Protein AF-A0AAX0K7M6-F1 (afdb_monomer_lite)

Structure (mmCIF, N/CA/C/O backbone):
data_AF-A0AAX0K7M6-F1
#
_entry.id   AF-A0AAX0K7M6-F1
#
loop_
_atom_site.group_PDB
_atom_site.id
_atom_site.type_symbol
_atom_site.label_atom_id
_atom_site.label_alt_id
_atom_site.label_comp_id
_atom_site.label_asym_id
_atom_site.label_entity_id
_atom_site.label_seq_id
_atom_site.pdbx_PDB_ins_code
_atom_site.Cartn_x
_atom_site.Cartn_y
_atom_site.Cartn_z
_atom_site.occupancy
_atom_site.B_iso_or_equiv
_atom_site.auth_seq_id
_atom_site.auth_comp_id
_atom_site.auth_asym_id
_atom_site.auth_atom_id
_atom_site.pdbx_PDB_model_num
ATOM 1 N N . ASP A 1 1 ? -47.781 4.671 -40.601 1.00 37.34 1 ASP A N 1
ATOM 2 C CA . ASP A 1 1 ? -46.822 3.742 -41.232 1.00 37.34 1 ASP A CA 1
ATOM 3 C C . ASP A 1 1 ? -45.460 3.841 -40.566 1.00 37.34 1 ASP A C 1
ATOM 5 O O . ASP A 1 1 ? -44.736 4.798 -40.788 1.00 37.34 1 ASP A O 1
ATOM 9 N N . ASN A 1 2 ? -45.146 2.911 -39.663 1.00 44.81 2 ASN A N 1
ATOM 10 C CA . ASN A 1 2 ? -43.823 2.811 -39.044 1.00 44.81 2 ASN A CA 1
ATOM 11 C C . ASN A 1 2 ? -43.478 1.331 -38.848 1.00 44.81 2 ASN A C 1
ATOM 13 O O . ASN A 1 2 ? -44.029 0.690 -37.958 1.00 44.81 2 ASN A O 1
ATOM 17 N N . ARG A 1 3 ? -42.638 0.821 -39.749 1.00 41.56 3 ARG A N 1
ATOM 18 C CA . ARG A 1 3 ? -41.799 -0.393 -39.742 1.00 41.56 3 ARG A CA 1
ATOM 19 C C . ARG A 1 3 ? -40.951 -0.214 -41.015 1.00 41.56 3 ARG A C 1
ATOM 21 O O . ARG A 1 3 ? -41.486 0.194 -42.040 1.00 41.56 3 ARG A O 1
ATOM 28 N N . THR A 1 4 ? -39.630 -0.344 -41.016 1.00 46.53 4 THR A N 1
ATOM 29 C CA . THR A 1 4 ? -38.921 -1.625 -40.942 1.00 46.53 4 THR A CA 1
ATOM 30 C C . THR A 1 4 ? -37.428 -1.326 -40.757 1.00 46.53 4 THR A C 1
ATOM 32 O O . THR A 1 4 ? -36.883 -0.471 -41.450 1.00 46.53 4 THR A O 1
ATOM 35 N N . GLY A 1 5 ? -36.782 -2.014 -39.821 1.00 38.00 5 GLY A N 1
ATOM 36 C CA . GLY A 1 5 ? -35.368 -1.864 -39.474 1.00 38.00 5 GLY A CA 1
ATOM 37 C C . GLY A 1 5 ? -35.016 -2.934 -38.452 1.00 38.00 5 GLY A C 1
ATOM 38 O O . GLY A 1 5 ? -34.937 -2.677 -37.258 1.00 38.00 5 GLY A O 1
ATOM 39 N N . GLU A 1 6 ? -34.997 -4.160 -38.951 1.00 47.97 6 GLU A N 1
ATOM 40 C CA . GLU A 1 6 ? -34.927 -5.430 -38.242 1.00 47.97 6 GLU A CA 1
ATOM 41 C C . GLU A 1 6 ? -33.579 -5.649 -37.544 1.00 47.97 6 GLU A C 1
ATOM 43 O O . GLU A 1 6 ? -32.547 -5.181 -38.023 1.00 47.97 6 GLU A O 1
ATOM 48 N N . GLY A 1 7 ? -33.581 -6.444 -36.466 1.00 44.75 7 GLY A N 1
ATOM 49 C CA . GLY A 1 7 ? -32.422 -7.294 -36.177 1.00 44.75 7 GLY A CA 1
ATOM 50 C C . GLY A 1 7 ? -31.710 -7.138 -34.836 1.00 44.75 7 GLY A C 1
ATOM 51 O O . GLY A 1 7 ? -30.527 -7.454 -34.779 1.00 44.75 7 GLY A O 1
ATOM 52 N N . PHE A 1 8 ? -32.365 -6.708 -33.752 1.00 47.66 8 PHE A N 1
ATOM 53 C CA . PHE A 1 8 ? -31.838 -7.038 -32.419 1.00 47.66 8 PHE A CA 1
ATOM 54 C C . PHE A 1 8 ? -32.510 -8.324 -31.938 1.00 47.66 8 PHE A C 1
ATOM 56 O O . PHE A 1 8 ? -33.648 -8.309 -31.475 1.00 47.66 8 PHE A O 1
ATOM 63 N N . ASP A 1 9 ? -31.826 -9.448 -32.138 1.00 53.09 9 ASP A N 1
ATOM 64 C CA . ASP A 1 9 ? -32.258 -10.759 -31.660 1.00 53.09 9 ASP A CA 1
ATOM 65 C C . ASP A 1 9 ? -32.216 -10.754 -30.121 1.00 53.09 9 ASP A C 1
ATOM 67 O O . ASP A 1 9 ? -31.153 -10.811 -29.502 1.00 53.09 9 ASP A O 1
ATOM 71 N N . LEU A 1 10 ? -33.386 -10.601 -29.495 1.00 54.00 10 LEU A N 1
ATOM 72 C CA . LEU A 1 10 ? -33.590 -10.540 -28.040 1.00 54.00 10 LEU A CA 1
ATOM 73 C C . LEU A 1 10 ? -33.518 -11.933 -27.381 1.00 54.00 10 LEU A C 1
ATOM 75 O O . LEU A 1 10 ? -34.246 -12.213 -26.433 1.00 54.00 10 LEU A O 1
ATOM 79 N N . GLN A 1 11 ? -32.662 -12.820 -27.886 1.00 54.72 11 GLN A N 1
ATOM 80 C CA . GLN A 1 11 ? -32.508 -14.193 -27.391 1.00 54.72 11 GLN A CA 1
ATOM 81 C C . GLN A 1 11 ? -31.095 -14.468 -26.865 1.00 54.72 11 GLN A C 1
ATOM 83 O O . GLN A 1 11 ? -30.529 -15.540 -27.063 1.00 54.72 11 GLN A O 1
ATOM 88 N N . GLY A 1 12 ? -30.521 -13.495 -26.164 1.00 52.53 12 GLY A N 1
ATOM 89 C CA . GLY A 1 12 ? -29.335 -13.689 -25.339 1.00 52.53 12 GLY A CA 1
ATOM 90 C C . GLY A 1 12 ? -29.564 -13.035 -23.988 1.00 52.53 12 GLY A C 1
ATOM 91 O O . GLY A 1 12 ? -30.019 -11.892 -23.940 1.00 52.53 12 GLY A O 1
ATOM 92 N N . ASP A 1 13 ? -29.285 -13.770 -22.913 1.00 57.84 13 ASP A N 1
ATOM 93 C CA . ASP A 1 13 ? -29.361 -13.294 -21.532 1.00 57.84 13 ASP A CA 1
ATOM 94 C C . ASP A 1 13 ? -28.742 -11.891 -21.375 1.00 57.84 13 ASP A C 1
ATOM 96 O O . ASP A 1 13 ? -27.813 -11.551 -22.117 1.00 57.84 13 ASP A O 1
ATOM 100 N N . PRO A 1 14 ? -29.210 -11.068 -20.413 1.00 57.53 14 PRO A N 1
ATOM 101 C CA . PRO A 1 14 ? -28.759 -9.693 -20.197 1.00 57.53 14 PRO A CA 1
ATOM 102 C C . PRO A 1 14 ? -27.357 -9.661 -19.573 1.00 57.53 14 PRO A C 1
ATOM 104 O O . PRO A 1 14 ? -27.124 -9.075 -18.516 1.00 57.53 14 PRO A O 1
ATOM 107 N N . VAL A 1 15 ? -26.399 -10.327 -20.205 1.00 60.34 15 VAL A N 1
ATOM 108 C CA . VAL A 1 15 ? -25.011 -10.315 -19.793 1.00 60.34 15 VAL A CA 1
ATOM 109 C C . VAL A 1 15 ? -24.373 -9.085 -20.416 1.00 60.34 15 VAL A C 1
ATOM 111 O O . VAL A 1 15 ? -24.398 -8.870 -21.630 1.00 60.34 15 VAL A O 1
ATOM 114 N N . ALA A 1 16 ? -23.848 -8.222 -19.553 1.00 57.53 16 ALA A N 1
ATOM 115 C CA . ALA A 1 16 ? -23.267 -6.956 -19.958 1.00 57.53 16 ALA A CA 1
ATOM 116 C C . ALA A 1 16 ? -22.145 -7.174 -20.998 1.00 57.53 16 ALA A C 1
ATOM 118 O O . ALA A 1 16 ? -21.402 -8.149 -20.896 1.00 57.53 16 ALA A O 1
ATOM 119 N N . PRO A 1 17 ? -21.963 -6.281 -21.984 1.00 59.88 17 PRO A N 1
ATOM 120 C CA . PRO A 1 17 ? -21.146 -6.532 -23.181 1.00 59.88 17 PRO A CA 1
ATOM 121 C C . PRO A 1 17 ? -19.675 -6.909 -22.918 1.00 59.88 17 PRO A C 1
ATOM 123 O O . PRO A 1 17 ? -19.047 -7.548 -23.755 1.00 59.88 17 PRO A O 1
ATOM 126 N N . TRP A 1 18 ? -19.132 -6.579 -21.744 1.00 58.72 18 TRP A N 1
ATOM 127 C CA . TRP A 1 18 ? -17.781 -6.940 -21.292 1.00 58.72 18 TRP A CA 1
ATOM 128 C C . TRP A 1 18 ? -17.635 -8.395 -20.803 1.00 58.72 18 TRP A C 1
ATOM 130 O O . TRP A 1 18 ? -16.520 -8.868 -20.609 1.00 58.72 18 TRP A O 1
ATOM 140 N N . THR A 1 19 ? -18.741 -9.115 -20.615 1.00 58.81 19 THR A N 1
ATOM 141 C CA . THR A 1 19 ? -18.767 -10.544 -20.243 1.00 58.81 19 THR A CA 1
ATOM 142 C C . THR A 1 19 ? -18.777 -11.474 -21.457 1.00 58.81 19 THR A C 1
ATOM 144 O O . THR A 1 19 ? -18.486 -12.665 -21.337 1.00 58.81 19 THR A O 1
ATOM 147 N N . ARG A 1 20 ? -19.058 -10.932 -22.650 1.00 59.09 20 ARG A N 1
ATOM 148 C CA . ARG A 1 20 ? -19.020 -11.643 -23.931 1.00 59.09 20 ARG A CA 1
ATOM 149 C C . ARG A 1 20 ? -17.568 -11.762 -24.391 1.00 59.09 20 ARG A C 1
ATOM 151 O O . ARG A 1 20 ? -17.147 -11.103 -25.336 1.00 59.09 20 ARG A O 1
ATOM 158 N N . GLY A 1 21 ? -16.779 -12.547 -23.662 1.00 55.22 21 GLY A N 1
ATOM 159 C CA . GLY A 1 21 ? -15.351 -12.724 -23.909 1.00 55.22 21 GLY A CA 1
ATOM 160 C C . GLY A 1 21 ? -15.024 -12.957 -25.389 1.00 55.22 21 GLY A C 1
ATOM 161 O O . GLY A 1 21 ? -15.696 -13.742 -26.053 1.00 55.22 21 GLY A O 1
ATOM 162 N N . ASN A 1 22 ? -14.013 -12.230 -25.878 1.00 61.88 22 ASN A N 1
ATOM 163 C CA . ASN A 1 22 ? -13.127 -12.510 -27.020 1.00 61.88 22 ASN A CA 1
ATOM 164 C C . ASN A 1 22 ? -13.648 -13.445 -28.140 1.00 61.88 22 ASN A C 1
ATOM 166 O O . ASN A 1 22 ? -12.944 -14.351 -28.575 1.00 61.88 22 ASN A O 1
ATOM 170 N N . ASN A 1 23 ? -14.846 -13.191 -28.668 1.00 59.12 23 ASN A N 1
ATOM 171 C CA . ASN A 1 23 ? -15.393 -13.892 -29.837 1.00 59.12 23 ASN A CA 1
ATOM 172 C C . ASN A 1 23 ? -15.092 -13.161 -31.154 1.00 59.12 23 ASN A C 1
ATOM 174 O O . ASN A 1 23 ? -15.906 -13.160 -32.075 1.00 59.12 23 ASN A O 1
ATOM 178 N N . CYS A 1 24 ? -13.925 -12.529 -31.265 1.00 58.97 24 CYS A N 1
ATOM 179 C CA . CYS A 1 24 ? -13.441 -12.150 -32.585 1.00 58.97 24 CYS A CA 1
ATOM 180 C C . CYS A 1 24 ? -12.955 -13.433 -33.272 1.00 58.97 24 CYS A C 1
ATOM 182 O O . CYS A 1 24 ? -12.024 -14.059 -32.748 1.00 58.97 24 CYS A O 1
ATOM 184 N N . PRO A 1 25 ? -13.532 -13.852 -34.415 1.00 57.03 25 PRO A N 1
ATOM 185 C CA . PRO A 1 25 ? -12.836 -14.804 -35.261 1.00 57.03 25 PRO A CA 1
ATOM 186 C C . PRO A 1 25 ? -11.465 -14.204 -35.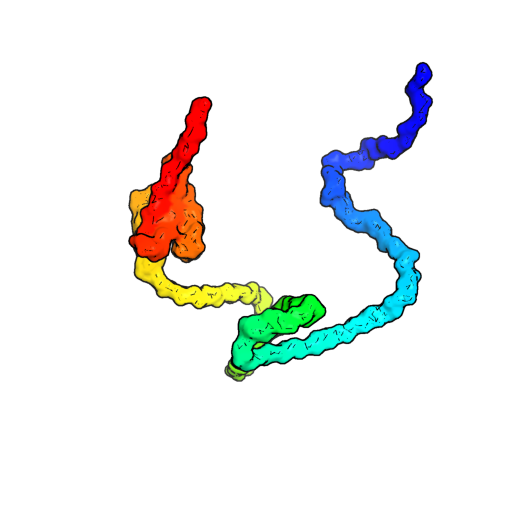570 1.00 57.03 25 PRO A C 1
ATOM 188 O O . PRO A 1 25 ? -11.328 -13.000 -35.793 1.00 57.03 25 PRO A O 1
ATOM 191 N N . ARG A 1 26 ? -10.428 -15.034 -35.490 1.00 54.78 26 ARG A N 1
ATOM 192 C CA . ARG A 1 26 ? -9.075 -14.643 -35.868 1.00 54.78 26 ARG A CA 1
ATOM 193 C C . ARG A 1 26 ? -9.132 -14.226 -37.334 1.00 54.78 26 ARG A C 1
ATOM 195 O O . ARG A 1 26 ? -9.208 -15.099 -38.188 1.00 54.78 26 ARG A O 1
ATOM 202 N N . ASP A 1 27 ? -9.147 -12.922 -37.602 1.00 49.75 27 ASP A N 1
ATOM 203 C CA . ASP A 1 27 ? -9.105 -12.399 -38.962 1.00 49.75 27 ASP A CA 1
ATOM 204 C C . ASP A 1 27 ? -7.886 -13.002 -39.667 1.00 49.75 27 ASP A C 1
ATOM 206 O O . ASP A 1 27 ? -6.734 -12.708 -39.337 1.00 49.75 27 ASP A O 1
ATOM 210 N N . GLU A 1 28 ? -8.162 -13.870 -40.639 1.00 51.75 28 GLU A N 1
ATOM 211 C CA . GLU A 1 28 ? -7.230 -14.398 -41.631 1.00 51.75 28 GLU A CA 1
ATOM 212 C C . GLU A 1 28 ? -6.823 -13.290 -42.612 1.00 51.75 28 GLU A C 1
ATOM 214 O O . GLU A 1 28 ? -6.944 -13.406 -43.828 1.00 51.75 28 GLU A O 1
ATOM 219 N N . LYS A 1 29 ? -6.295 -12.187 -42.083 1.00 46.19 29 LYS A N 1
ATOM 220 C CA . LYS A 1 29 ? -5.397 -11.319 -42.839 1.00 46.19 29 LYS A CA 1
ATOM 221 C C . LYS A 1 29 ? -3.977 -11.660 -42.438 1.00 46.19 29 LYS A C 1
ATOM 223 O O . LYS A 1 29 ? -3.266 -10.893 -41.796 1.00 46.19 29 LYS A O 1
ATOM 228 N N . THR A 1 30 ? -3.592 -12.864 -42.843 1.00 47.75 30 THR A N 1
ATOM 229 C CA . THR A 1 30 ? -2.208 -13.263 -43.073 1.00 47.75 30 THR A CA 1
ATOM 230 C C . THR A 1 30 ? -1.687 -12.412 -44.231 1.00 47.75 30 THR A C 1
ATOM 232 O O . THR A 1 30 ? -1.600 -12.868 -45.369 1.00 47.75 30 THR A O 1
ATOM 235 N N . ASP A 1 31 ? -1.401 -11.138 -43.958 1.00 37.53 31 ASP A N 1
ATOM 236 C CA . ASP A 1 31 ? -0.435 -10.432 -44.779 1.00 37.53 31 ASP A CA 1
ATOM 237 C C . ASP A 1 31 ? 0.945 -10.949 -44.383 1.00 37.53 31 ASP A C 1
ATOM 239 O O . ASP A 1 31 ? 1.316 -11.036 -43.206 1.00 37.53 31 ASP A O 1
ATOM 243 N N . ASN A 1 32 ? 1.648 -11.419 -45.397 1.00 48.44 32 ASN A N 1
ATOM 244 C CA . ASN A 1 32 ? 2.875 -12.169 -45.290 1.00 48.44 32 ASN A CA 1
ATOM 245 C C . ASN A 1 32 ? 4.016 -11.216 -44.944 1.00 48.44 32 ASN A C 1
ATOM 247 O O . ASN A 1 32 ? 4.792 -10.823 -45.808 1.00 48.44 32 ASN A O 1
ATOM 251 N N . HIS A 1 33 ? 4.177 -10.904 -43.663 1.00 45.28 33 HIS A N 1
ATOM 252 C CA . HIS A 1 33 ? 5.426 -10.353 -43.148 1.00 45.28 33 HIS A CA 1
ATOM 253 C C . HIS A 1 33 ? 6.153 -11.368 -42.275 1.00 45.28 33 HIS A C 1
ATOM 255 O O . HIS A 1 33 ? 6.342 -11.144 -41.090 1.00 45.28 33 HIS A O 1
ATOM 261 N N . GLY A 1 34 ? 6.587 -12.458 -42.925 1.00 35.78 34 GLY A N 1
ATOM 262 C CA . GLY A 1 34 ? 7.686 -13.338 -42.516 1.00 35.78 34 GLY A CA 1
ATOM 263 C C . GLY A 1 34 ? 7.576 -13.996 -41.133 1.00 35.78 34 GLY A C 1
ATOM 264 O O . GLY A 1 34 ? 6.747 -13.642 -40.302 1.00 35.78 34 GLY A O 1
ATOM 265 N N . PRO A 1 35 ? 8.418 -14.990 -40.822 1.00 45.19 35 PRO A N 1
ATOM 266 C CA . PRO A 1 35 ? 8.634 -15.329 -39.428 1.00 45.19 35 PRO A CA 1
ATOM 267 C C . PRO A 1 35 ? 9.279 -14.101 -38.773 1.00 45.19 35 PRO A C 1
ATOM 269 O O . PRO A 1 35 ? 10.472 -13.865 -38.967 1.00 45.19 35 PRO A O 1
ATOM 272 N N . GLU A 1 36 ? 8.514 -13.295 -38.022 1.00 47.56 36 GLU A N 1
ATOM 273 C CA . GLU A 1 36 ? 9.132 -12.395 -37.050 1.00 47.56 36 GLU A CA 1
ATOM 274 C C . GLU A 1 36 ? 9.958 -13.306 -36.154 1.00 47.56 36 GLU A C 1
ATOM 276 O O . GLU A 1 36 ? 9.450 -14.200 -35.469 1.00 47.56 36 GLU A O 1
ATOM 281 N N . ASN A 1 37 ? 11.262 -13.160 -36.330 1.00 42.84 37 ASN A N 1
ATOM 282 C CA . ASN A 1 37 ? 12.283 -13.993 -35.762 1.00 42.84 37 ASN A CA 1
ATOM 283 C C . ASN A 1 37 ? 11.974 -14.119 -34.268 1.00 42.84 37 ASN A C 1
ATOM 285 O O . ASN A 1 37 ? 12.138 -13.157 -33.518 1.00 42.84 37 ASN A O 1
ATOM 289 N N . ARG A 1 38 ? 11.547 -15.305 -33.811 1.00 47.72 38 ARG A N 1
ATOM 290 C CA . ARG A 1 38 ? 11.643 -15.699 -32.396 1.00 47.72 38 ARG A CA 1
ATOM 291 C C . ARG A 1 38 ? 13.124 -15.885 -32.049 1.00 47.72 38 ARG A C 1
ATOM 293 O O . ARG A 1 38 ? 13.525 -16.911 -31.512 1.00 47.72 38 ARG A O 1
ATOM 300 N N . GLN A 1 39 ? 13.946 -14.902 -32.405 1.00 45.88 39 GLN A N 1
ATOM 301 C CA . GLN A 1 39 ? 15.249 -14.703 -31.831 1.00 45.88 39 GLN A CA 1
ATOM 302 C C . GLN A 1 39 ? 14.972 -14.459 -30.364 1.00 45.88 39 GLN A C 1
ATOM 304 O O . GLN A 1 39 ? 14.448 -13.413 -29.984 1.00 45.88 39 GLN A O 1
ATOM 309 N N . ASP A 1 40 ? 15.264 -15.483 -29.571 1.00 55.19 40 ASP A N 1
ATOM 310 C CA . ASP A 1 40 ? 15.518 -15.342 -28.155 1.00 55.19 40 ASP A CA 1
ATOM 311 C C . ASP A 1 40 ? 16.427 -14.119 -28.000 1.00 55.19 40 ASP A C 1
ATOM 313 O O . ASP A 1 40 ? 17.577 -14.141 -28.464 1.00 55.19 40 ASP A O 1
ATOM 317 N N . PRO A 1 41 ? 15.912 -12.986 -27.496 1.00 52.28 41 PRO A N 1
ATOM 318 C CA . PRO A 1 41 ? 16.740 -11.819 -27.366 1.00 52.28 41 PRO A CA 1
ATOM 319 C C . PRO A 1 41 ? 17.666 -12.165 -26.200 1.00 52.28 41 PRO A C 1
ATOM 321 O O . PRO A 1 41 ? 17.278 -12.063 -25.034 1.00 52.28 41 PRO A O 1
ATOM 324 N N . GLY A 1 42 ? 18.880 -12.610 -26.537 1.00 64.75 42 GLY A N 1
ATOM 325 C CA . GLY A 1 42 ? 19.838 -13.196 -25.600 1.00 64.75 42 GLY A CA 1
ATOM 326 C C . GLY A 1 42 ? 20.014 -12.367 -24.333 1.00 64.75 42 GLY A C 1
ATOM 327 O O . GLY A 1 42 ? 19.913 -11.144 -24.379 1.00 64.75 42 GLY A O 1
ATOM 328 N N . ARG A 1 43 ? 20.236 -13.024 -23.194 1.00 72.50 43 ARG A N 1
ATOM 329 C CA . ARG A 1 43 ? 20.298 -12.405 -21.861 1.00 72.50 43 ARG A CA 1
ATOM 330 C C . ARG A 1 43 ? 21.066 -11.068 -21.864 1.00 72.50 43 ARG A C 1
ATOM 332 O O . ARG A 1 43 ? 22.160 -10.989 -22.409 1.00 72.50 43 ARG A O 1
ATOM 339 N N . LEU A 1 44 ? 20.486 -10.010 -21.294 1.00 80.44 44 LEU A N 1
ATOM 340 C CA . LEU A 1 44 ? 21.188 -8.752 -21.083 1.00 80.44 44 LEU A CA 1
ATOM 341 C C . LEU A 1 44 ? 22.146 -9.001 -19.928 1.00 80.44 44 LEU A C 1
ATOM 343 O O . LEU A 1 44 ? 21.736 -9.476 -18.866 1.00 80.44 44 LEU A O 1
ATOM 347 N N . THR A 1 45 ? 23.419 -8.714 -20.153 1.00 80.69 45 THR A N 1
ATOM 348 C CA . THR A 1 45 ? 24.410 -8.717 -19.084 1.00 80.69 45 THR A CA 1
ATOM 349 C C . THR A 1 45 ? 24.118 -7.528 -18.182 1.00 80.69 45 THR A C 1
ATOM 351 O O . THR A 1 45 ? 24.034 -6.396 -18.660 1.00 80.69 45 THR A O 1
ATOM 354 N N . LEU A 1 46 ? 23.914 -7.792 -16.892 1.00 85.62 46 LEU A N 1
ATOM 355 C CA . LEU A 1 46 ? 23.831 -6.726 -15.902 1.00 85.62 46 LEU A CA 1
ATOM 356 C C . LEU A 1 46 ? 25.244 -6.164 -15.695 1.00 85.62 46 LEU A C 1
ATOM 358 O O . LEU A 1 46 ? 26.176 -6.958 -15.554 1.00 85.62 46 LEU A O 1
ATOM 362 N N . PRO A 1 47 ? 25.421 -4.836 -15.688 1.00 84.94 47 PRO A N 1
ATOM 363 C CA . PRO A 1 47 ? 26.698 -4.240 -15.325 1.00 84.94 47 PRO A CA 1
ATOM 364 C C . PRO A 1 47 ? 26.991 -4.509 -13.844 1.00 84.94 47 PRO A C 1
ATOM 366 O O . PRO A 1 47 ? 26.081 -4.490 -13.013 1.00 84.94 47 PRO A O 1
ATOM 369 N N . GLU A 1 48 ? 28.260 -4.745 -13.515 1.00 76.38 48 GLU A N 1
ATOM 370 C CA . GLU A 1 48 ? 28.699 -4.932 -12.125 1.00 76.38 48 GLU A CA 1
ATOM 371 C C . GLU A 1 48 ? 28.722 -3.606 -11.346 1.00 76.38 48 GLU A C 1
ATOM 373 O O . GLU A 1 48 ? 28.555 -3.593 -10.129 1.00 76.38 48 GLU A O 1
ATOM 378 N N . GLU A 1 49 ? 28.847 -2.478 -12.050 1.00 78.81 49 GLU A N 1
ATOM 379 C CA . GLU A 1 49 ? 28.952 -1.139 -11.473 1.00 78.81 49 GLU A CA 1
ATOM 380 C C . GLU A 1 49 ? 27.977 -0.147 -12.128 1.00 78.81 49 GLU A C 1
ATOM 382 O O . GLU A 1 49 ? 27.717 -0.188 -13.330 1.00 78.81 49 GLU A O 1
ATOM 387 N N . ASN A 1 50 ? 27.422 0.758 -11.314 1.00 82.81 50 ASN A N 1
ATOM 388 C CA . ASN A 1 50 ? 26.510 1.833 -11.726 1.00 82.81 50 ASN A CA 1
ATOM 389 C C . ASN A 1 50 ? 25.256 1.372 -12.509 1.00 82.81 50 ASN A C 1
ATOM 391 O O . ASN A 1 50 ? 24.979 1.808 -13.632 1.00 82.81 50 ASN A O 1
ATOM 395 N N . LEU A 1 51 ? 24.460 0.511 -11.865 1.00 87.44 51 LEU A N 1
ATOM 396 C CA . LEU A 1 51 ? 23.194 -0.011 -12.392 1.00 87.44 51 LEU A CA 1
ATOM 397 C C . LEU A 1 51 ? 22.221 1.100 -12.822 1.00 87.44 51 LEU A C 1
ATOM 399 O O . LEU A 1 51 ? 21.547 0.968 -13.839 1.00 87.44 51 LEU A O 1
ATOM 403 N N . GLU A 1 52 ? 22.153 2.194 -12.066 1.00 89.31 52 GLU A N 1
ATOM 404 C CA . GLU A 1 52 ? 21.216 3.292 -12.314 1.00 89.31 52 GLU A CA 1
ATOM 405 C C . GLU A 1 52 ? 21.513 4.020 -13.631 1.00 89.31 52 GLU A C 1
ATOM 407 O O . GLU A 1 52 ? 20.615 4.213 -14.454 1.00 89.31 52 GLU A O 1
ATOM 412 N N . SER A 1 53 ? 22.781 4.356 -13.886 1.00 90.38 53 SER A N 1
ATOM 413 C CA . SER A 1 53 ? 23.195 4.953 -15.161 1.00 90.38 53 SER A CA 1
ATOM 414 C C . SER A 1 53 ? 22.899 4.018 -16.333 1.00 90.38 53 SER A C 1
ATOM 416 O O . SER A 1 53 ? 22.339 4.437 -17.346 1.00 90.38 53 SER A O 1
ATOM 418 N N . TRP A 1 54 ? 23.180 2.724 -16.177 1.00 90.81 54 TRP A N 1
ATOM 419 C CA . TRP A 1 54 ? 22.899 1.730 -17.209 1.00 90.81 54 TRP A CA 1
ATOM 420 C C . TRP A 1 54 ? 21.405 1.566 -17.503 1.00 90.81 54 TRP A C 1
ATOM 422 O O . TRP A 1 54 ? 21.017 1.510 -18.665 1.00 90.81 54 TRP A O 1
ATOM 432 N N . LEU A 1 55 ? 20.536 1.560 -16.488 1.00 91.38 55 LEU A N 1
ATOM 433 C CA . LEU A 1 55 ? 19.085 1.500 -16.707 1.00 91.38 55 LEU A CA 1
ATOM 434 C C . LEU A 1 55 ? 18.591 2.675 -17.561 1.00 91.38 55 LEU A C 1
ATOM 436 O O . LEU A 1 55 ? 17.711 2.498 -18.410 1.00 91.38 55 LEU A O 1
ATOM 440 N N . ASN A 1 56 ? 19.191 3.851 -17.372 1.00 89.88 56 ASN A N 1
ATOM 441 C CA . ASN A 1 56 ? 18.865 5.060 -18.120 1.00 89.88 56 ASN A CA 1
ATOM 442 C C . ASN A 1 56 ? 19.386 5.044 -19.569 1.00 89.88 56 ASN A C 1
ATOM 444 O O . ASN A 1 56 ? 18.820 5.737 -20.416 1.00 89.88 56 ASN A O 1
ATOM 448 N N . THR A 1 57 ? 20.394 4.227 -19.896 1.00 90.19 57 THR A N 1
ATOM 449 C CA . THR A 1 57 ? 20.894 4.074 -21.277 1.00 90.19 57 THR A CA 1
ATOM 450 C C . THR A 1 57 ? 20.108 3.049 -22.105 1.00 90.19 57 THR A C 1
ATOM 452 O O . THR A 1 57 ? 20.259 3.002 -23.327 1.00 90.19 57 THR A O 1
ATOM 455 N N . LEU A 1 58 ? 19.220 2.256 -21.487 1.00 89.25 58 LEU A N 1
ATOM 456 C CA . LEU A 1 58 ? 18.485 1.192 -22.179 1.00 89.25 58 LEU A CA 1
ATOM 457 C C . LEU A 1 58 ? 17.469 1.719 -23.205 1.00 89.25 58 LEU A C 1
ATOM 459 O O . LEU A 1 58 ? 16.556 2.508 -22.905 1.00 89.25 58 LEU A O 1
ATOM 463 N N . SER A 1 59 ? 17.534 1.156 -24.415 1.00 89.06 59 SER A N 1
ATOM 464 C CA . SER A 1 59 ? 16.533 1.365 -25.462 1.00 89.06 59 SER A CA 1
ATOM 465 C C . SER A 1 59 ? 15.158 0.799 -25.055 1.00 89.06 59 SER A C 1
ATOM 467 O O . SER A 1 59 ? 15.022 0.018 -24.107 1.00 89.06 59 SER A O 1
ATOM 469 N N . ARG A 1 60 ? 14.086 1.164 -25.777 1.00 85.94 60 ARG A N 1
ATOM 470 C CA . ARG A 1 60 ? 12.748 0.580 -25.533 1.00 85.94 60 ARG A CA 1
ATOM 471 C C . ARG A 1 60 ? 12.736 -0.943 -25.729 1.00 85.94 60 ARG A C 1
ATOM 473 O O . ARG A 1 60 ? 12.038 -1.635 -24.985 1.00 85.94 60 ARG A O 1
ATOM 480 N N . GLY A 1 61 ? 13.500 -1.444 -26.703 1.00 88.62 61 GLY A N 1
ATOM 481 C CA . GLY A 1 61 ? 13.653 -2.876 -26.963 1.00 88.62 61 GLY A CA 1
ATOM 482 C C . GLY A 1 61 ? 14.334 -3.580 -25.794 1.00 88.62 61 GLY A C 1
ATOM 483 O O . GLY A 1 61 ? 13.799 -4.557 -25.265 1.00 88.62 61 GLY A O 1
ATOM 484 N N . ASP A 1 62 ? 15.431 -3.008 -25.300 1.00 87.75 62 ASP A N 1
ATOM 485 C CA . ASP A 1 62 ? 16.192 -3.583 -24.188 1.00 87.75 62 ASP A CA 1
ATOM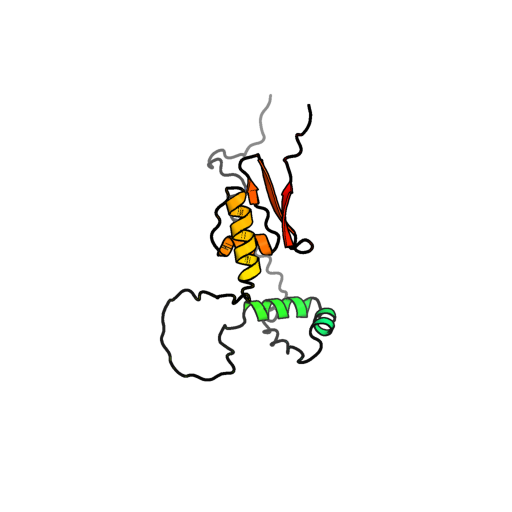 486 C C . ASP A 1 62 ? 15.424 -3.531 -22.869 1.00 87.75 62 ASP A C 1
ATOM 488 O O . ASP A 1 62 ? 15.468 -4.476 -22.091 1.00 87.75 62 ASP A O 1
ATOM 492 N N . ARG A 1 63 ? 14.601 -2.503 -22.639 1.00 90.94 63 ARG A N 1
ATOM 493 C CA . ARG A 1 63 ? 13.686 -2.474 -21.485 1.00 90.94 63 ARG A CA 1
ATOM 494 C C . ARG A 1 63 ? 12.647 -3.590 -21.528 1.00 90.94 63 ARG A C 1
ATOM 496 O O . ARG A 1 63 ? 12.329 -4.184 -20.499 1.00 90.94 63 ARG A O 1
ATOM 503 N N . ARG A 1 64 ? 12.085 -3.887 -22.705 1.00 87.06 64 ARG A N 1
ATOM 504 C CA . ARG A 1 64 ? 11.144 -5.010 -22.868 1.00 87.06 64 ARG A CA 1
ATOM 505 C C . ARG A 1 64 ? 11.850 -6.343 -22.629 1.00 87.06 64 ARG A C 1
ATOM 507 O O . ARG A 1 64 ? 11.313 -7.203 -21.940 1.00 87.06 64 ARG A O 1
ATOM 514 N N . LYS A 1 65 ? 13.068 -6.468 -23.140 1.00 87.19 65 LYS A N 1
ATOM 515 C CA . LYS A 1 65 ? 13.942 -7.624 -22.982 1.00 87.19 65 LYS A CA 1
ATOM 516 C C . LYS A 1 65 ? 14.358 -7.858 -21.523 1.00 87.19 65 LYS A C 1
ATOM 518 O O . LYS A 1 65 ? 14.208 -8.974 -21.041 1.00 87.19 65 LYS A O 1
ATOM 523 N N . LEU A 1 66 ? 14.759 -6.813 -20.796 1.00 87.94 66 LEU A N 1
ATOM 524 C CA . LEU A 1 66 ? 15.061 -6.858 -19.362 1.00 87.94 66 LEU A CA 1
ATOM 525 C C . LEU A 1 66 ? 13.843 -7.310 -18.553 1.00 87.94 66 LEU A C 1
ATOM 527 O O . LEU A 1 66 ? 13.942 -8.228 -17.747 1.00 87.94 66 LEU A O 1
ATOM 531 N N . ARG A 1 67 ? 12.666 -6.726 -18.815 1.00 87.19 67 ARG A N 1
ATOM 532 C CA . ARG A 1 67 ? 11.416 -7.152 -18.164 1.00 87.19 67 ARG A CA 1
ATOM 533 C C . ARG A 1 67 ? 11.104 -8.622 -18.419 1.00 87.19 67 ARG A C 1
ATOM 535 O O . ARG A 1 67 ? 1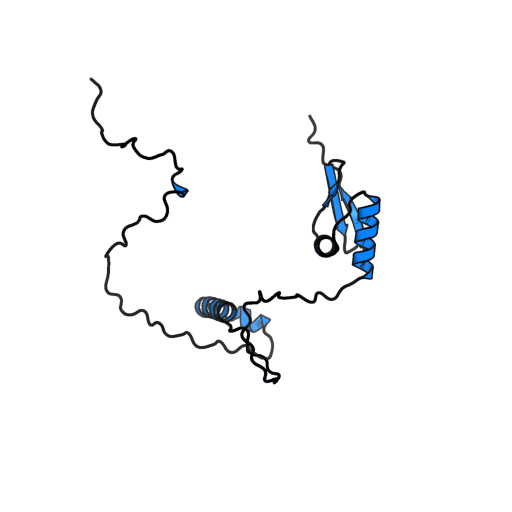0.730 -9.331 -17.490 1.00 87.19 67 ARG A O 1
ATOM 542 N N . ASN A 1 68 ? 11.285 -9.086 -19.653 1.00 85.31 68 ASN A N 1
ATOM 543 C CA . ASN A 1 68 ? 11.097 -10.493 -19.993 1.00 85.31 68 ASN A CA 1
ATOM 544 C C . ASN A 1 68 ? 12.124 -11.390 -19.290 1.00 85.31 68 ASN A C 1
ATOM 546 O O . ASN A 1 68 ? 11.762 -12.467 -18.837 1.00 85.31 68 ASN A O 1
ATOM 550 N N . GLN A 1 69 ? 13.376 -10.950 -19.150 1.00 85.25 69 GLN A N 1
ATOM 551 C CA . GLN A 1 69 ? 14.414 -11.698 -18.437 1.00 85.25 69 GLN A CA 1
ATOM 552 C C . GLN A 1 69 ? 14.149 -11.798 -16.942 1.00 85.25 69 GLN A C 1
ATOM 554 O O . GLN A 1 69 ? 14.332 -12.873 -16.394 1.00 85.25 69 GLN A O 1
ATOM 559 N N . ILE A 1 70 ? 13.676 -10.726 -16.304 1.00 85.00 70 ILE A N 1
ATOM 560 C CA . ILE A 1 70 ? 13.256 -10.749 -14.896 1.00 85.00 70 ILE A CA 1
ATOM 561 C C . ILE A 1 70 ? 12.065 -11.698 -14.727 1.00 85.00 70 ILE A C 1
ATOM 563 O O . ILE A 1 70 ? 12.056 -12.539 -13.835 1.00 85.00 70 ILE A O 1
ATOM 567 N N . LYS A 1 71 ? 11.070 -11.602 -15.618 1.00 82.88 71 LYS A N 1
ATOM 568 C CA . LYS A 1 71 ? 9.859 -12.430 -15.562 1.00 82.88 71 LYS A CA 1
ATOM 569 C C . LYS A 1 71 ? 10.136 -13.917 -15.808 1.00 82.88 71 LYS A C 1
ATOM 571 O O . LYS A 1 71 ? 9.482 -14.759 -15.207 1.00 82.88 71 LYS A O 1
ATOM 576 N N . ASN A 1 72 ? 11.083 -14.223 -16.692 1.00 79.06 72 ASN A N 1
ATOM 577 C CA . ASN A 1 72 ? 11.435 -15.586 -17.092 1.00 79.06 72 ASN A CA 1
ATOM 578 C C . ASN A 1 72 ? 12.702 -16.096 -16.397 1.00 79.06 72 ASN A C 1
ATOM 580 O O . ASN A 1 72 ? 13.242 -17.121 -16.811 1.00 79.06 72 ASN A O 1
ATOM 584 N N . GLN A 1 73 ? 13.220 -15.389 -15.388 1.00 72.19 73 GLN A N 1
ATOM 585 C CA . GLN A 1 73 ? 14.394 -15.841 -14.657 1.00 72.19 73 GLN A CA 1
ATOM 586 C C . GLN A 1 73 ? 14.027 -17.143 -13.934 1.00 72.19 73 GLN A C 1
ATOM 588 O O . GLN A 1 73 ? 13.174 -17.111 -13.044 1.00 72.19 73 GLN A O 1
ATOM 593 N N . PRO A 1 74 ? 14.636 -18.294 -14.278 1.00 55.44 74 PRO A N 1
ATOM 594 C CA . PRO A 1 74 ? 14.419 -19.499 -13.498 1.00 55.44 74 PRO A CA 1
ATOM 595 C C . PRO A 1 74 ? 14.941 -19.229 -12.086 1.00 55.44 74 PRO A C 1
ATOM 597 O O . PRO A 1 74 ? 16.052 -18.718 -11.915 1.00 55.44 74 PRO A O 1
ATOM 600 N N . SER A 1 75 ? 14.145 -19.568 -11.074 1.00 53.94 75 SER A N 1
ATOM 601 C CA . SER A 1 75 ? 14.390 -19.331 -9.643 1.00 53.94 75 SER A CA 1
ATOM 602 C C . SER A 1 75 ? 15.583 -20.115 -9.058 1.00 53.94 75 SER A C 1
ATOM 604 O O . SER A 1 75 ? 15.612 -20.410 -7.867 1.00 53.94 75 SER A O 1
ATOM 606 N N . GLY A 1 76 ? 16.564 -20.488 -9.884 1.00 51.69 76 GLY A N 1
ATOM 607 C CA . GLY A 1 76 ? 17.613 -21.456 -9.571 1.00 51.69 76 GLY A CA 1
ATOM 608 C C . GLY A 1 76 ? 19.051 -21.004 -9.823 1.00 51.69 76 GLY A C 1
ATOM 609 O O . GLY A 1 76 ? 19.942 -21.839 -9.740 1.00 51.69 76 GLY A O 1
ATOM 610 N N . ALA A 1 77 ? 19.337 -19.726 -10.090 1.00 40.12 77 ALA A N 1
ATOM 611 C CA . ALA A 1 77 ? 20.725 -19.243 -10.098 1.00 40.12 77 ALA A CA 1
ATOM 612 C C . ALA A 1 77 ? 21.210 -18.965 -8.662 1.00 40.12 77 ALA A C 1
ATOM 614 O O . ALA A 1 77 ? 21.446 -17.824 -8.274 1.00 40.12 77 ALA A O 1
ATOM 615 N N . LYS A 1 78 ? 21.318 -20.032 -7.860 1.00 41.88 78 LYS A N 1
ATOM 616 C CA . LYS A 1 78 ? 22.141 -20.049 -6.650 1.00 41.88 78 LYS A CA 1
ATOM 617 C C . LYS A 1 78 ? 23.595 -20.229 -7.085 1.00 41.88 78 LYS A C 1
ATOM 619 O O . LYS A 1 78 ? 23.982 -21.321 -7.489 1.00 41.88 78 LYS A O 1
ATOM 624 N N . THR A 1 79 ? 24.416 -19.193 -6.949 1.00 39.56 79 THR A N 1
ATOM 625 C CA . THR A 1 79 ? 25.827 -19.430 -6.623 1.00 39.56 79 THR A CA 1
ATOM 626 C C . THR A 1 79 ? 25.839 -19.868 -5.164 1.00 39.56 79 THR A C 1
ATOM 628 O O . THR A 1 79 ? 25.514 -19.085 -4.278 1.00 39.56 79 THR A O 1
ATOM 631 N N . GLY A 1 80 ? 26.102 -21.150 -4.931 1.00 36.16 80 GLY A N 1
ATOM 632 C CA . GLY A 1 80 ? 26.065 -21.760 -3.606 1.00 36.16 80 GLY A CA 1
ATOM 633 C C . GLY A 1 80 ? 25.506 -23.170 -3.688 1.00 36.16 80 GLY A C 1
ATOM 634 O O . GLY A 1 80 ? 24.294 -23.368 -3.621 1.00 36.16 80 GLY A O 1
ATOM 635 N N . GLN A 1 81 ? 26.419 -24.119 -3.890 1.00 43.84 81 GLN A N 1
ATOM 636 C CA . GLN A 1 81 ? 26.186 -25.558 -3.862 1.00 43.84 81 GLN A CA 1
ATOM 637 C C . GLN A 1 81 ? 25.311 -25.963 -2.674 1.00 43.84 81 GLN A C 1
ATOM 639 O O . GLN A 1 81 ? 25.506 -25.456 -1.575 1.00 43.84 81 GLN A O 1
ATOM 644 N N . ASN A 1 82 ? 24.382 -26.885 -2.913 1.00 36.09 82 ASN A N 1
ATOM 645 C CA . ASN A 1 82 ? 24.149 -28.069 -2.088 1.00 36.09 82 ASN A CA 1
ATOM 646 C C . ASN A 1 82 ? 23.187 -28.971 -2.868 1.00 36.09 82 ASN A C 1
ATOM 648 O O . ASN A 1 82 ? 22.018 -28.632 -3.063 1.00 36.09 82 ASN A O 1
ATOM 652 N N . ASP A 1 83 ? 23.723 -30.091 -3.351 1.00 44.16 83 ASP A N 1
ATOM 653 C CA . ASP A 1 83 ? 22.955 -31.228 -3.837 1.00 44.16 83 ASP A CA 1
ATOM 654 C C . ASP A 1 83 ? 21.934 -31.646 -2.781 1.00 44.16 83 ASP A C 1
ATOM 656 O O . ASP A 1 83 ? 22.311 -31.937 -1.648 1.00 44.16 83 ASP A O 1
ATOM 660 N N . THR A 1 84 ? 20.655 -31.673 -3.154 1.00 36.38 84 THR A N 1
ATOM 661 C CA . THR A 1 84 ? 19.647 -32.667 -2.745 1.00 36.38 84 THR A CA 1
ATOM 662 C C . THR A 1 84 ? 18.348 -32.320 -3.471 1.00 36.38 84 THR A C 1
ATOM 664 O O . THR A 1 84 ? 17.682 -31.334 -3.160 1.00 36.38 84 THR A O 1
ATOM 667 N N . THR A 1 85 ? 17.974 -33.146 -4.446 1.00 46.44 85 THR A N 1
ATOM 668 C CA . THR A 1 85 ? 16.593 -33.233 -4.938 1.00 46.44 85 THR A CA 1
ATOM 669 C C . THR A 1 85 ? 15.701 -33.672 -3.773 1.00 46.44 85 THR A C 1
ATOM 671 O O . THR A 1 85 ? 16.015 -34.658 -3.106 1.00 46.44 85 THR A O 1
ATOM 674 N N . PRO A 1 86 ? 14.572 -32.993 -3.538 1.00 45.19 86 PRO A N 1
ATOM 675 C CA . PRO A 1 86 ? 13.324 -33.695 -3.800 1.00 45.19 86 PRO A CA 1
ATOM 676 C C . PRO A 1 86 ? 12.319 -32.820 -4.549 1.00 45.19 86 PRO A C 1
ATOM 678 O O . PRO A 1 86 ? 12.165 -31.624 -4.304 1.00 45.19 86 PRO A O 1
ATOM 681 N N . ALA A 1 87 ? 11.592 -33.472 -5.450 1.00 51.62 87 ALA A N 1
ATOM 682 C CA . ALA A 1 87 ? 10.288 -33.016 -5.885 1.00 51.62 87 ALA A CA 1
ATOM 683 C C . ALA A 1 87 ? 9.395 -32.805 -4.652 1.00 51.62 87 ALA A C 1
ATOM 685 O O . ALA A 1 87 ? 9.230 -33.722 -3.850 1.00 51.62 87 ALA A O 1
ATOM 686 N N . SER A 1 88 ? 8.821 -31.617 -4.496 1.00 44.34 88 SER A N 1
ATOM 687 C CA . SER A 1 88 ? 7.668 -31.427 -3.620 1.00 44.34 88 SER A CA 1
ATOM 688 C C . SER A 1 88 ? 6.909 -30.187 -4.058 1.00 44.34 88 SER A C 1
ATOM 690 O O . SER A 1 88 ? 7.442 -29.077 -4.038 1.00 44.34 88 SER A O 1
ATOM 692 N N . ASP A 1 89 ? 5.660 -30.419 -4.441 1.00 50.53 89 ASP A N 1
ATOM 693 C CA . ASP A 1 89 ? 4.631 -29.485 -4.893 1.00 50.53 89 ASP A CA 1
ATOM 694 C C . ASP A 1 89 ? 4.220 -28.526 -3.757 1.00 50.53 89 ASP A C 1
ATOM 696 O O . ASP A 1 89 ? 3.114 -28.549 -3.221 1.00 50.53 89 ASP A O 1
ATOM 700 N N . THR A 1 90 ? 5.175 -27.718 -3.301 1.00 51.88 90 THR A N 1
ATOM 701 C CA . THR A 1 90 ? 5.029 -26.868 -2.118 1.00 51.88 90 THR A CA 1
ATOM 702 C C . THR A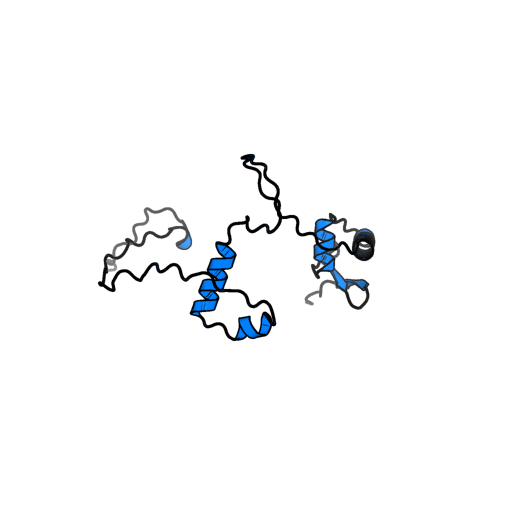 1 90 ? 5.053 -25.420 -2.582 1.00 51.88 90 THR A C 1
ATOM 704 O O . THR A 1 90 ? 6.024 -25.025 -3.236 1.00 51.88 90 THR A O 1
ATOM 707 N N . PRO A 1 91 ? 4.029 -24.600 -2.276 1.00 49.31 91 PRO A N 1
ATOM 708 C CA . PRO A 1 91 ? 4.039 -23.201 -2.666 1.00 49.31 91 PRO A CA 1
ATOM 709 C C . PRO A 1 91 ? 5.277 -22.536 -2.065 1.00 49.31 91 PRO A C 1
ATOM 711 O O . PRO A 1 91 ? 5.449 -22.504 -0.844 1.00 49.31 91 PRO A O 1
ATOM 714 N N . VAL A 1 92 ? 6.150 -22.028 -2.936 1.00 50.81 92 VAL A N 1
ATOM 715 C CA . VAL A 1 92 ? 7.331 -21.258 -2.550 1.00 50.81 92 VAL A CA 1
ATOM 716 C C . VAL A 1 92 ? 6.833 -19.996 -1.850 1.00 50.81 92 VAL A C 1
ATOM 718 O O . VAL A 1 92 ? 6.460 -19.013 -2.488 1.00 50.81 92 VAL A O 1
ATOM 721 N N . ARG A 1 93 ? 6.782 -20.027 -0.516 1.00 54.00 93 ARG A N 1
ATOM 722 C CA . ARG A 1 93 ? 6.581 -18.826 0.292 1.00 54.00 93 ARG A CA 1
ATOM 723 C C . ARG A 1 93 ? 7.864 -18.016 0.195 1.00 54.00 93 ARG A C 1
ATOM 725 O O . ARG A 1 93 ? 8.857 -18.329 0.846 1.00 54.00 93 ARG A O 1
ATOM 732 N N . VAL A 1 94 ? 7.847 -16.994 -0.653 1.00 54.00 94 VAL A N 1
ATOM 733 C CA . VAL A 1 94 ? 8.900 -15.981 -0.691 1.00 54.00 94 VAL A CA 1
ATOM 734 C C . VAL A 1 94 ? 8.762 -15.153 0.584 1.00 54.00 94 VAL A C 1
ATOM 736 O O . VAL A 1 94 ? 7.955 -14.231 0.660 1.00 54.00 94 VAL A O 1
ATOM 739 N N . GLY A 1 95 ? 9.502 -15.538 1.621 1.00 50.00 95 GLY A N 1
ATOM 740 C CA . GLY A 1 95 ? 9.670 -14.718 2.810 1.00 50.00 95 GLY A CA 1
ATOM 741 C C . GLY A 1 95 ? 10.554 -13.531 2.455 1.00 50.00 95 GLY A C 1
ATOM 742 O O . GLY A 1 95 ? 11.760 -13.691 2.281 1.00 50.00 95 GLY A O 1
ATOM 743 N N . ILE A 1 96 ? 9.963 -12.347 2.316 1.00 54.19 96 ILE A N 1
ATOM 744 C CA . ILE A 1 96 ? 10.733 -11.105 2.292 1.00 54.19 96 ILE A CA 1
ATOM 745 C C . ILE A 1 96 ? 11.216 -10.898 3.727 1.00 54.19 96 ILE A C 1
ATOM 747 O O . ILE A 1 96 ? 10.417 -10.621 4.619 1.00 54.19 96 ILE A O 1
ATOM 751 N N . VAL A 1 97 ? 12.515 -11.082 3.965 1.00 49.28 97 VAL A N 1
ATOM 752 C CA . VAL A 1 97 ? 13.137 -10.730 5.245 1.00 49.28 97 VAL A CA 1
ATOM 753 C C . VAL A 1 97 ? 13.278 -9.212 5.265 1.00 49.28 97 VAL A C 1
ATOM 755 O O . VAL A 1 97 ? 14.288 -8.658 4.840 1.00 49.28 97 VAL A O 1
ATOM 758 N N . VAL A 1 98 ? 12.217 -8.529 5.693 1.00 57.19 98 VAL A N 1
ATOM 759 C CA . VAL A 1 98 ? 12.292 -7.115 6.061 1.00 57.19 98 VAL A CA 1
ATOM 760 C C . VAL A 1 98 ? 13.078 -7.054 7.373 1.00 57.19 98 VAL A C 1
ATOM 762 O O . VAL A 1 98 ? 12.715 -7.774 8.306 1.00 57.19 98 VAL A O 1
ATOM 765 N N . PRO A 1 99 ? 14.162 -6.263 7.478 1.00 55.22 99 PRO A N 1
ATOM 766 C CA . PRO A 1 99 ? 14.842 -6.072 8.752 1.00 55.22 99 PRO A CA 1
ATOM 767 C C . PRO A 1 99 ? 13.838 -5.483 9.746 1.00 55.22 99 PRO A C 1
ATOM 769 O O . PRO A 1 99 ? 13.351 -4.363 9.577 1.00 55.22 99 PRO A O 1
ATOM 772 N N . ALA A 1 100 ? 13.475 -6.286 10.743 1.00 59.19 100 ALA A N 1
ATOM 773 C CA . ALA A 1 100 ? 12.484 -5.916 11.733 1.00 59.19 100 ALA A CA 1
ATOM 774 C C . ALA A 1 100 ? 13.073 -4.822 12.630 1.00 59.19 100 ALA A C 1
ATOM 776 O O . ALA A 1 100 ? 13.960 -5.085 13.442 1.00 59.19 100 ALA A O 1
ATOM 777 N N . ASP A 1 101 ? 12.577 -3.594 12.491 1.00 73.94 101 ASP A N 1
ATOM 778 C CA . ASP A 1 101 ? 12.743 -2.590 13.541 1.00 73.94 101 ASP A CA 1
ATOM 779 C C . ASP A 1 101 ? 11.661 -2.873 14.576 1.00 73.94 101 ASP A C 1
ATOM 781 O O . ASP A 1 101 ? 10.615 -2.226 14.639 1.00 73.94 101 ASP A O 1
ATOM 785 N N . THR A 1 102 ? 11.908 -3.930 15.345 1.00 78.88 102 THR A N 1
ATOM 786 C CA . THR A 1 102 ? 10.955 -4.467 16.314 1.00 78.88 102 THR A CA 1
ATOM 787 C C . THR A 1 102 ? 10.555 -3.423 17.350 1.00 78.88 102 THR A C 1
ATOM 789 O O . THR A 1 102 ? 9.437 -3.469 17.858 1.00 78.88 102 THR A O 1
ATOM 792 N N . ALA A 1 103 ? 11.426 -2.453 17.646 1.00 85.12 103 ALA A N 1
ATOM 793 C CA . ALA A 1 103 ? 11.137 -1.363 18.569 1.00 85.12 103 ALA A CA 1
ATOM 794 C C . ALA A 1 103 ? 10.064 -0.420 18.010 1.00 85.12 103 ALA A C 1
ATOM 796 O O . ALA A 1 103 ? 9.089 -0.130 18.708 1.00 85.12 103 ALA A O 1
ATOM 797 N N . THR A 1 104 ? 10.221 0.011 16.756 1.00 88.44 104 THR A N 1
ATOM 798 C CA . THR A 1 104 ? 9.237 0.860 16.076 1.00 88.44 104 THR A CA 1
ATOM 799 C C . THR A 1 104 ? 7.919 0.112 15.867 1.00 88.44 104 THR A C 1
ATOM 801 O O . THR A 1 104 ? 6.859 0.651 16.176 1.00 88.44 104 THR A O 1
ATOM 804 N N . ASP A 1 105 ? 7.966 -1.160 15.464 1.00 90.25 105 ASP A N 1
ATOM 805 C CA . ASP A 1 105 ? 6.757 -1.971 15.269 1.00 90.25 105 ASP A CA 1
ATOM 806 C C . ASP A 1 105 ? 5.983 -2.155 16.595 1.00 90.25 105 ASP A C 1
ATOM 808 O O . ASP A 1 105 ? 4.765 -1.976 16.651 1.00 90.25 105 ASP A O 1
ATOM 812 N N . THR A 1 106 ? 6.686 -2.405 17.707 1.00 89.62 106 THR A N 1
ATOM 813 C CA . THR A 1 106 ? 6.064 -2.514 19.044 1.00 89.62 106 THR A CA 1
ATOM 814 C C . THR A 1 106 ? 5.499 -1.175 19.529 1.00 89.62 106 THR A C 1
ATOM 816 O O . THR A 1 106 ? 4.544 -1.137 20.307 1.00 89.62 106 THR A O 1
ATOM 819 N N . GLN A 1 107 ? 6.092 -0.049 19.125 1.00 92.56 107 GLN A N 1
ATOM 820 C CA . GLN A 1 107 ? 5.553 1.273 19.436 1.00 92.56 107 GLN A CA 1
ATOM 821 C C . GLN A 1 107 ? 4.249 1.525 18.672 1.00 92.56 107 GLN A C 1
ATOM 823 O O . GLN A 1 107 ? 3.245 1.845 19.304 1.00 92.56 107 GLN A O 1
ATOM 828 N N . ILE A 1 108 ? 4.244 1.293 17.357 1.00 92.44 108 ILE A N 1
ATOM 829 C CA . ILE A 1 108 ? 3.053 1.422 16.507 1.00 92.44 108 ILE A CA 1
ATOM 830 C C . ILE A 1 108 ? 1.911 0.562 17.051 1.00 92.44 108 ILE A C 1
ATOM 832 O O . ILE A 1 108 ? 0.794 1.050 17.205 1.00 92.44 108 ILE A O 1
ATOM 836 N N . ALA A 1 109 ? 2.191 -0.697 17.399 1.00 92.75 109 ALA A N 1
ATOM 837 C CA . ALA A 1 109 ? 1.187 -1.598 17.958 1.00 92.75 109 ALA A CA 1
ATOM 838 C C . ALA A 1 109 ? 0.580 -1.064 19.268 1.00 92.75 109 ALA A C 1
ATOM 840 O O . ALA A 1 109 ? -0.637 -1.083 19.425 1.00 92.75 109 ALA A O 1
ATOM 841 N N . ARG A 1 110 ? 1.405 -0.540 20.186 1.00 93.31 110 ARG A N 1
ATOM 842 C CA . ARG A 1 110 ? 0.932 0.028 21.463 1.00 93.31 110 ARG A CA 1
ATOM 843 C C . ARG A 1 110 ? 0.102 1.294 21.278 1.00 93.31 110 ARG A C 1
ATOM 845 O O . ARG A 1 110 ? -0.884 1.477 21.982 1.00 93.31 110 ARG A O 1
ATOM 852 N N . GLU A 1 111 ? 0.501 2.169 20.362 1.00 93.88 111 GLU A N 1
ATOM 853 C CA . GLU A 1 111 ? -0.227 3.412 20.102 1.00 93.88 111 GLU A CA 1
ATOM 854 C C . GLU A 1 111 ? -1.569 3.150 19.411 1.00 93.88 111 GLU A C 1
ATOM 856 O O . GLU A 1 111 ? -2.569 3.767 19.769 1.00 93.88 111 GLU A O 1
ATOM 861 N N . LEU A 1 112 ? -1.627 2.192 18.483 1.00 92.50 112 LEU A N 1
ATOM 862 C CA . LEU A 1 112 ? -2.888 1.774 17.870 1.00 92.50 112 LEU A CA 1
ATOM 863 C C . LEU A 1 112 ? -3.807 1.050 18.863 1.00 92.50 112 LEU A C 1
ATOM 865 O O . LEU A 1 112 ? -5.005 1.323 18.870 1.00 92.50 112 LEU A O 1
ATOM 869 N N . ASP A 1 113 ? -3.266 0.205 19.745 1.00 92.69 113 ASP A N 1
ATOM 870 C CA . ASP A 1 113 ? -4.043 -0.451 20.806 1.00 92.69 113 ASP A CA 1
ATOM 871 C C . ASP A 1 113 ? -4.623 0.574 21.796 1.00 92.69 113 ASP A C 1
ATOM 873 O O . ASP A 1 113 ? -5.788 0.477 22.179 1.00 92.69 113 ASP A O 1
ATOM 877 N N . ALA A 1 114 ? -3.876 1.639 22.118 1.00 91.12 114 ALA A N 1
ATOM 878 C CA . ALA A 1 114 ? -4.383 2.763 22.911 1.00 91.12 114 ALA A CA 1
ATOM 879 C C . ALA A 1 114 ? -5.532 3.527 22.222 1.00 91.12 114 ALA A C 1
ATOM 881 O O . ALA A 1 114 ? -6.365 4.130 22.901 1.00 91.12 114 ALA A O 1
ATOM 882 N N . LEU A 1 115 ? -5.601 3.482 20.887 1.00 89.62 115 LEU A N 1
ATOM 883 C CA . LEU A 1 115 ? -6.712 4.003 20.082 1.00 89.62 115 LEU A CA 1
ATOM 884 C C . LEU A 1 115 ? -7.841 2.975 19.873 1.00 89.62 115 LEU A C 1
ATOM 886 O O . LEU A 1 115 ? -8.812 3.277 19.180 1.00 89.62 115 LEU A O 1
ATOM 890 N N . GLY A 1 116 ? -7.732 1.780 20.462 1.00 89.06 116 GLY A N 1
ATOM 891 C CA . GLY A 1 116 ? -8.712 0.697 20.356 1.00 89.06 116 GLY A CA 1
ATOM 892 C C . GLY A 1 116 ? -8.560 -0.185 19.114 1.00 89.06 116 GLY A C 1
ATOM 893 O O . GLY A 1 116 ? -9.433 -1.007 18.843 1.00 89.06 116 GLY A O 1
ATOM 894 N N . VAL A 1 117 ? -7.470 -0.045 18.354 1.00 89.62 117 VAL A N 1
ATOM 895 C CA . VAL A 1 117 ? -7.242 -0.796 17.115 1.00 89.62 117 VAL A CA 1
ATOM 896 C C . VAL A 1 117 ? -6.160 -1.855 17.304 1.00 89.62 117 VAL A C 1
ATOM 898 O O . VAL A 1 117 ? -4.969 -1.555 17.351 1.00 89.62 117 VAL A O 1
ATOM 901 N N . GLN A 1 118 ? -6.575 -3.122 17.321 1.00 91.50 118 GLN A N 1
ATOM 902 C CA . GLN A 1 118 ? -5.660 -4.264 17.325 1.00 91.50 118 GLN A CA 1
ATOM 903 C C . GLN A 1 118 ? -5.440 -4.786 15.907 1.00 91.50 118 GLN A C 1
ATOM 905 O O . GLN A 1 118 ? -6.370 -5.234 15.234 1.00 91.50 118 GLN A O 1
ATOM 910 N N . LEU A 1 119 ? -4.187 -4.744 15.459 1.00 89.38 119 LEU A N 1
ATOM 911 C CA . LEU A 1 119 ? -3.763 -5.235 14.152 1.00 89.38 119 LEU A CA 1
ATOM 912 C C . LEU A 1 119 ? -2.769 -6.391 14.309 1.00 89.38 119 LEU A C 1
ATOM 914 O O . LEU A 1 119 ? -1.970 -6.384 15.244 1.00 89.38 119 LEU A O 1
ATOM 918 N N . PRO A 1 120 ? -2.764 -7.368 13.384 1.00 90.56 120 PRO A N 1
ATOM 919 C CA . PRO A 1 120 ? -1.714 -8.380 13.344 1.00 90.56 120 PRO A CA 1
ATOM 920 C C . PRO A 1 120 ? -0.362 -7.754 12.965 1.00 90.56 120 PRO A C 1
ATOM 922 O O . PRO A 1 120 ? -0.326 -6.791 12.199 1.00 90.56 120 PRO A O 1
ATOM 925 N N . ASP A 1 121 ? 0.752 -8.353 13.398 1.00 84.44 121 ASP A N 1
ATOM 926 C CA . ASP A 1 121 ? 2.122 -7.858 13.148 1.00 84.44 121 ASP A CA 1
ATOM 927 C C . ASP A 1 121 ? 2.395 -7.524 11.670 1.00 84.44 121 ASP A C 1
ATOM 929 O O . ASP A 1 121 ? 3.018 -6.518 11.338 1.00 84.44 121 ASP A O 1
ATOM 933 N N . ALA A 1 122 ? 1.859 -8.329 10.747 1.00 84.81 122 ALA A N 1
ATOM 934 C CA . ALA A 1 122 ? 1.991 -8.083 9.311 1.00 84.81 122 ALA A CA 1
ATOM 935 C C . ALA A 1 122 ? 1.343 -6.756 8.857 1.00 84.81 122 ALA A C 1
ATOM 937 O O . ALA A 1 122 ? 1.827 -6.102 7.931 1.00 84.81 122 ALA A O 1
ATOM 938 N N . ALA A 1 123 ? 0.253 -6.341 9.504 1.00 88.44 123 ALA A N 1
ATOM 939 C CA . ALA A 1 123 ? -0.416 -5.074 9.230 1.00 88.44 123 ALA A CA 1
ATOM 940 C C . ALA A 1 123 ? 0.298 -3.890 9.901 1.00 88.44 123 ALA A C 1
ATOM 942 O O . ALA A 1 123 ? 0.323 -2.808 9.320 1.00 88.44 123 ALA A O 1
ATOM 943 N N . ILE A 1 124 ? 0.960 -4.095 11.045 1.00 91.12 124 ILE A N 1
ATOM 944 C CA . ILE A 1 124 ? 1.809 -3.078 11.691 1.00 91.12 124 ILE A CA 1
ATOM 945 C C . ILE A 1 124 ? 2.935 -2.626 10.756 1.00 91.12 124 ILE A C 1
ATOM 947 O O . ILE A 1 124 ? 3.150 -1.427 10.586 1.00 91.12 124 ILE A O 1
ATOM 951 N N . ILE A 1 125 ? 3.569 -3.570 10.051 1.00 90.00 125 ILE A N 1
ATOM 952 C CA . ILE A 1 125 ? 4.582 -3.262 9.026 1.00 90.00 125 ILE A CA 1
ATOM 953 C C . ILE A 1 125 ? 3.993 -2.367 7.927 1.00 90.00 125 ILE A C 1
ATOM 955 O O . ILE A 1 125 ? 4.654 -1.461 7.426 1.00 90.00 125 ILE A O 1
ATOM 959 N N . SER A 1 126 ? 2.732 -2.591 7.552 1.00 90.94 126 SER A N 1
ATOM 960 C CA . SER A 1 126 ? 2.067 -1.760 6.545 1.00 90.94 126 SER A CA 1
ATOM 961 C C . SER A 1 126 ? 1.850 -0.336 7.055 1.00 90.94 126 SER A C 1
ATOM 963 O O . SER A 1 126 ? 2.095 0.610 6.312 1.00 90.94 126 SER A O 1
ATOM 965 N N . VAL A 1 127 ? 1.445 -0.171 8.319 1.00 92.19 127 VAL A N 1
ATOM 966 C CA . VAL A 1 127 ? 1.273 1.149 8.951 1.00 92.19 127 VAL A CA 1
ATOM 967 C C . VAL A 1 127 ? 2.601 1.887 9.048 1.00 92.19 127 VAL A C 1
ATOM 969 O O . VAL A 1 127 ? 2.665 3.057 8.680 1.00 92.19 127 VAL A O 1
ATOM 972 N N . ARG A 1 128 ? 3.675 1.192 9.437 1.00 91.12 128 ARG A N 1
ATOM 973 C CA . ARG A 1 128 ? 5.035 1.743 9.435 1.00 91.12 128 ARG A CA 1
ATOM 974 C C . ARG A 1 128 ? 5.436 2.281 8.061 1.00 91.12 128 ARG A C 1
ATOM 976 O O . ARG A 1 128 ? 6.027 3.346 7.983 1.00 91.12 128 ARG A O 1
ATOM 983 N N . ASN A 1 129 ? 5.056 1.576 6.996 1.00 90.12 129 ASN A N 1
ATOM 984 C CA . ASN A 1 129 ? 5.304 1.975 5.608 1.00 90.12 129 ASN A CA 1
ATOM 985 C C . ASN A 1 129 ? 4.290 3.010 5.066 1.00 90.12 129 ASN A C 1
ATOM 987 O O . ASN A 1 129 ? 4.224 3.226 3.855 1.00 90.12 129 ASN A O 1
ATOM 991 N N . GLY A 1 130 ? 3.472 3.624 5.929 1.00 90.25 130 GLY A N 1
ATOM 992 C CA . GLY A 1 130 ? 2.548 4.704 5.572 1.00 90.25 130 GLY A CA 1
ATOM 993 C C . GLY A 1 130 ? 1.095 4.286 5.327 1.00 90.25 130 GLY A C 1
ATOM 994 O O . GLY A 1 130 ? 0.301 5.095 4.841 1.00 90.25 130 GLY A O 1
ATOM 995 N N . ALA A 1 131 ? 0.699 3.049 5.644 1.00 92.12 131 ALA A N 1
ATOM 996 C CA . ALA A 1 131 ? -0.715 2.676 5.597 1.00 92.12 131 ALA 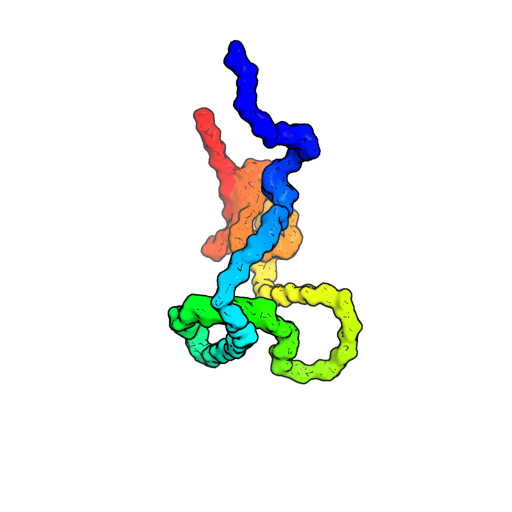A CA 1
ATOM 997 C C . ALA A 1 131 ? -1.524 3.433 6.665 1.00 92.12 131 ALA A C 1
ATOM 999 O O . ALA A 1 131 ? -1.077 3.623 7.797 1.00 92.12 131 ALA A O 1
ATOM 1000 N N . ARG A 1 132 ? -2.749 3.834 6.304 1.00 93.12 132 ARG A N 1
ATOM 1001 C CA . ARG A 1 132 ? -3.676 4.548 7.192 1.00 93.12 132 ARG A CA 1
ATOM 1002 C C . ARG A 1 132 ? -4.712 3.579 7.752 1.00 93.12 132 ARG A C 1
ATOM 1004 O O . ARG A 1 132 ? -5.260 2.756 7.020 1.00 93.12 132 ARG A O 1
ATOM 1011 N N . VAL A 1 133 ? -5.004 3.710 9.035 1.00 92.75 133 VAL A N 1
ATOM 1012 C CA . VAL A 1 133 ? -5.945 2.882 9.789 1.00 92.75 133 VAL A CA 1
ATOM 1013 C C . VAL A 1 133 ? -7.203 3.697 10.051 1.00 92.75 133 VAL A C 1
ATOM 1015 O O . VAL A 1 133 ? -7.114 4.845 10.474 1.00 92.75 133 VAL A O 1
ATOM 1018 N N . ARG A 1 134 ? -8.383 3.131 9.792 1.00 91.19 134 ARG A N 1
ATOM 1019 C CA . ARG A 1 134 ? -9.651 3.772 10.165 1.00 91.19 134 ARG A CA 1
ATOM 1020 C C . ARG A 1 134 ? -9.951 3.512 11.633 1.00 91.19 134 ARG A C 1
ATOM 1022 O O . ARG A 1 134 ? -9.836 2.378 12.085 1.00 91.19 134 ARG A O 1
ATOM 1029 N N . LEU A 1 135 ? -10.341 4.566 12.331 1.00 89.38 135 LEU A N 1
ATOM 1030 C C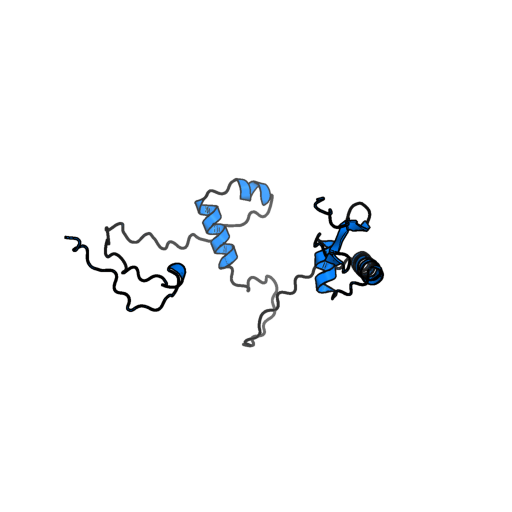A . LEU A 1 135 ? -10.772 4.529 13.721 1.00 89.38 135 LEU A CA 1
ATOM 1031 C C . LEU A 1 135 ? -12.304 4.460 13.793 1.00 89.38 135 LEU A C 1
ATOM 1033 O O . LEU A 1 135 ? -12.998 4.900 12.873 1.00 89.38 135 LEU A O 1
ATOM 1037 N N . ASP A 1 136 ? -12.835 3.979 14.916 1.00 85.38 136 ASP A N 1
ATOM 1038 C CA . ASP A 1 136 ? -14.286 3.868 15.142 1.00 85.38 136 ASP A CA 1
ATOM 1039 C C . ASP A 1 136 ? -15.000 5.228 15.145 1.00 85.38 136 ASP A C 1
ATOM 1041 O O . ASP A 1 136 ? -16.177 5.329 14.805 1.00 85.38 136 ASP A O 1
ATOM 1045 N N . ASN A 1 137 ? -14.275 6.300 15.473 1.00 82.25 137 ASN A N 1
ATOM 1046 C CA . ASN A 1 137 ? -14.772 7.678 15.429 1.00 82.25 137 ASN A CA 1
ATOM 1047 C C . ASN A 1 137 ? -14.849 8.263 14.001 1.00 82.25 137 ASN A C 1
ATOM 1049 O O . ASN A 1 137 ? -15.104 9.455 13.842 1.00 82.25 137 ASN A O 1
ATOM 1053 N N . GLY A 1 138 ? -14.592 7.455 12.966 1.00 84.62 138 GLY A N 1
ATOM 1054 C CA . GLY A 1 138 ? -14.585 7.877 11.563 1.00 84.62 138 GLY A CA 1
ATOM 1055 C C . GLY A 1 138 ? -13.310 8.602 11.123 1.00 84.62 138 GLY A C 1
ATOM 1056 O O . GLY A 1 138 ? -13.174 8.925 9.943 1.00 84.62 138 GLY A O 1
ATOM 1057 N N . GLY A 1 139 ? -12.369 8.839 12.039 1.00 88.50 139 GLY A N 1
ATOM 1058 C CA . GLY A 1 139 ? -11.057 9.402 11.744 1.00 88.50 139 GLY A CA 1
ATOM 1059 C C . GLY A 1 139 ? -10.088 8.381 11.155 1.00 88.50 139 GLY A C 1
ATOM 1060 O O . GLY A 1 139 ? -10.371 7.182 11.059 1.00 88.50 139 GLY A O 1
ATOM 1061 N N . THR A 1 140 ? -8.910 8.860 10.769 1.00 92.81 140 THR A N 1
ATOM 1062 C CA . THR A 1 140 ? -7.812 8.003 10.314 1.00 92.81 140 THR A CA 1
ATOM 1063 C C . THR A 1 140 ? -6.562 8.221 11.142 1.00 92.81 140 THR A C 1
ATOM 1065 O O . THR A 1 140 ? -6.157 9.356 11.365 1.00 92.81 140 THR A O 1
ATOM 1068 N N . ALA A 1 141 ? -5.929 7.132 11.555 1.00 92.62 141 ALA A N 1
ATOM 1069 C CA . ALA A 1 141 ? -4.625 7.117 12.193 1.00 92.62 141 ALA A CA 1
ATOM 1070 C C . ALA A 1 141 ? -3.548 6.710 11.180 1.00 92.62 141 ALA A C 1
ATOM 1072 O O . ALA A 1 141 ? -3.775 5.821 10.356 1.00 92.62 141 ALA A O 1
ATOM 1073 N N . TYR A 1 142 ? -2.377 7.332 11.222 1.00 93.94 142 TYR A N 1
ATOM 1074 C CA . TYR A 1 142 ? -1.231 6.936 10.402 1.00 93.94 142 TYR A CA 1
ATOM 1075 C C . TYR A 1 142 ? 0.078 7.182 11.152 1.00 93.94 142 TYR A C 1
ATOM 1077 O O . TYR A 1 142 ? 0.135 8.010 12.057 1.00 93.94 142 TYR A O 1
ATOM 1085 N N . TRP A 1 143 ? 1.125 6.448 10.784 1.00 94.81 143 TRP A N 1
ATOM 1086 C CA . TRP A 1 143 ? 2.460 6.630 11.348 1.00 94.81 143 TRP A CA 1
ATOM 1087 C C . TRP A 1 143 ? 3.177 7.804 10.687 1.00 94.81 143 TRP A C 1
ATOM 1089 O O . TRP A 1 143 ? 3.291 7.840 9.461 1.00 94.81 143 TRP A O 1
ATOM 1099 N N . ASP A 1 144 ? 3.683 8.740 11.490 1.00 93.56 144 ASP A N 1
ATOM 1100 C CA . ASP A 1 144 ? 4.619 9.755 11.019 1.00 93.56 144 ASP A CA 1
ATOM 1101 C C . ASP A 1 144 ? 6.059 9.331 11.324 1.00 93.56 144 ASP A C 1
ATOM 1103 O O . ASP A 1 144 ? 6.468 9.225 12.481 1.00 93.56 144 ASP A O 1
ATOM 1107 N N . GLU A 1 145 ? 6.853 9.117 10.274 1.00 87.56 145 GLU A N 1
ATOM 1108 C CA . GLU A 1 145 ? 8.266 8.759 10.408 1.00 87.56 145 GLU A CA 1
ATOM 1109 C C . GLU A 1 145 ? 9.102 9.893 11.013 1.00 87.56 145 GLU A C 1
ATOM 1111 O O . GLU A 1 145 ? 10.077 9.620 11.716 1.00 87.56 145 GLU A O 1
ATOM 1116 N N . SER A 1 146 ? 8.718 11.154 10.780 1.00 88.12 146 SER A N 1
ATOM 1117 C CA . SER A 1 146 ? 9.486 12.313 11.251 1.00 88.12 146 SER A CA 1
ATOM 1118 C C . SER A 1 146 ? 9.328 12.504 12.755 1.00 88.12 146 SER A C 1
ATOM 1120 O O . SER A 1 146 ? 10.316 12.680 13.471 1.00 88.12 146 SER A O 1
ATOM 1122 N N . ALA A 1 147 ? 8.090 12.438 13.248 1.00 86.69 147 ALA A N 1
ATOM 1123 C CA . ALA A 1 147 ? 7.789 12.572 14.665 1.00 86.69 147 ALA A CA 1
ATOM 1124 C C . ALA A 1 147 ? 7.788 11.239 15.434 1.00 86.69 147 ALA A C 1
ATOM 1126 O O . ALA A 1 147 ? 7.617 11.257 16.654 1.00 86.69 147 ALA A O 1
ATOM 1127 N N . ARG A 1 148 ? 7.974 10.102 14.747 1.00 89.38 148 ARG A N 1
ATOM 1128 C CA . ARG A 1 148 ? 8.009 8.738 15.306 1.00 89.38 148 ARG A CA 1
ATOM 1129 C C . ARG A 1 148 ? 6.837 8.425 16.249 1.00 89.38 148 ARG A C 1
ATOM 1131 O O . ARG A 1 148 ? 7.059 7.866 17.323 1.00 89.38 148 ARG A O 1
ATOM 1138 N N . HIS A 1 149 ? 5.619 8.801 15.863 1.00 93.81 149 HIS A N 1
ATOM 1139 C CA . HIS A 1 149 ? 4.378 8.445 16.563 1.00 93.81 149 HIS A CA 1
ATOM 1140 C C . HIS A 1 149 ? 3.177 8.442 15.599 1.00 93.81 149 HIS A C 1
ATOM 1142 O O . HIS A 1 149 ? 3.262 8.915 14.462 1.00 93.81 149 HIS A O 1
ATOM 1148 N N . ILE A 1 150 ? 2.055 7.888 16.051 1.00 93.19 150 ILE A N 1
ATOM 1149 C CA . ILE A 1 150 ? 0.777 7.843 15.349 1.00 93.19 150 ILE A CA 1
ATOM 1150 C C . ILE A 1 150 ? 0.079 9.198 15.445 1.00 93.19 150 ILE A C 1
ATOM 1152 O O . ILE A 1 150 ? -0.236 9.688 16.530 1.00 93.19 150 ILE A O 1
ATOM 1156 N N . ILE A 1 151 ? -0.242 9.767 14.288 1.00 92.88 151 ILE A N 1
ATOM 1157 C CA . ILE A 1 151 ? -1.059 10.971 14.162 1.00 92.88 151 ILE A CA 1
ATOM 1158 C C . ILE A 1 151 ? -2.490 10.554 13.830 1.00 92.88 151 ILE A C 1
ATOM 1160 O O . ILE A 1 151 ? -2.718 9.682 12.989 1.00 92.88 151 ILE A O 1
ATOM 1164 N N . THR A 1 152 ? -3.461 11.190 14.488 1.00 90.56 152 THR A N 1
ATOM 1165 C CA . THR A 1 152 ? -4.888 11.000 14.207 1.00 90.56 152 THR A CA 1
ATOM 1166 C C . THR A 1 152 ? -5.450 12.218 13.485 1.00 90.56 152 THR A C 1
ATOM 1168 O O . THR A 1 152 ? -5.286 13.355 13.918 1.00 90.56 152 THR A O 1
ATOM 1171 N N . GLU A 1 153 ? -6.123 11.974 12.369 1.00 89.62 153 GLU A N 1
ATOM 1172 C CA . GLU A 1 153 ? -6.886 12.967 11.625 1.00 89.62 153 GLU A CA 1
ATOM 1173 C C . GLU A 1 153 ? -8.373 12.711 11.846 1.00 89.62 153 GLU A C 1
ATOM 1175 O O . GLU A 1 153 ? -8.861 11.592 11.660 1.00 89.62 153 GLU A O 1
ATOM 1180 N N . GLN A 1 154 ? -9.100 13.749 12.253 1.00 80.75 154 GLN A N 1
ATOM 1181 C CA . GLN A 1 154 ? -10.552 13.693 12.378 1.00 80.75 154 GLN A CA 1
ATOM 1182 C C . GLN A 1 154 ? -11.207 13.736 10.991 1.00 80.75 154 GLN A C 1
ATOM 1184 O O . GLN A 1 154 ? -10.654 14.352 10.074 1.00 80.75 154 GLN A O 1
ATOM 1189 N N . PRO A 1 155 ? -12.382 13.105 10.817 1.00 75.06 155 PRO A N 1
ATOM 1190 C CA . PRO A 1 155 ? -13.124 13.246 9.579 1.00 75.06 155 PRO A CA 1
ATOM 1191 C C . PRO A 1 155 ? -13.490 14.721 9.416 1.00 75.06 155 PRO A C 1
ATOM 1193 O O . PRO A 1 155 ? -14.074 15.333 10.308 1.00 75.06 155 PRO A O 1
ATOM 1196 N N . VAL A 1 156 ? -13.117 15.304 8.279 1.00 69.06 156 VAL A N 1
ATOM 1197 C CA . VAL A 1 156 ? -13.595 16.634 7.904 1.00 69.06 156 VAL A CA 1
ATOM 1198 C C . VAL A 1 156 ? -15.101 16.497 7.719 1.00 69.06 156 VAL A C 1
ATOM 1200 O O . VAL A 1 156 ? -15.546 15.882 6.749 1.00 69.06 156 VAL A O 1
ATOM 1203 N N . GLU A 1 157 ? -15.888 16.998 8.673 1.00 57.91 157 GLU A N 1
ATOM 1204 C CA . GLU A 1 157 ? -17.321 17.150 8.462 1.00 57.91 157 GLU A CA 1
ATOM 1205 C C . GLU A 1 157 ? -17.496 18.038 7.231 1.00 57.91 157 GLU A C 1
ATOM 1207 O O . GLU A 1 157 ? -17.134 19.217 7.232 1.00 57.91 157 GLU A O 1
ATOM 1212 N N . ALA A 1 158 ? -17.992 17.448 6.144 1.00 56.53 158 ALA A N 1
ATOM 1213 C CA . ALA A 1 158 ? -18.490 18.202 5.011 1.00 56.53 158 ALA A CA 1
ATOM 1214 C C . ALA A 1 158 ? -19.704 18.984 5.522 1.00 56.53 158 ALA A C 1
ATOM 1216 O O . ALA A 1 158 ? -20.804 18.446 5.624 1.00 56.53 158 ALA A O 1
ATOM 1217 N N . GLY A 1 159 ? -19.452 20.216 5.961 1.00 55.41 159 GLY A N 1
ATOM 1218 C CA . GLY A 1 159 ? -20.466 21.101 6.502 1.00 55.41 159 GLY A CA 1
ATOM 1219 C C . GLY A 1 159 ? -21.598 21.334 5.503 1.00 55.41 159 GLY A C 1
ATOM 1220 O O . GLY A 1 159 ? -21.325 21.671 4.353 1.00 55.41 159 GLY A O 1
ATOM 1221 N N . ALA A 1 160 ? -22.814 21.133 6.022 1.00 39.34 160 ALA A N 1
ATOM 1222 C CA . ALA A 1 160 ? -24.107 21.761 5.712 1.00 39.34 160 ALA A CA 1
ATOM 1223 C C . ALA A 1 160 ? -24.464 22.059 4.245 1.00 39.34 160 ALA A C 1
ATOM 1225 O O . ALA A 1 160 ? -23.901 23.009 3.658 1.00 39.34 160 ALA A O 1
#

Radius of gyration: 28.33 Å; chains: 1; bounding box: 76×56×68 Å

Foldseek 3Di:
DDDDDDDPPPPDPPDPPVVVPDPDDPPPPCPPPDPPDPPLPPDDDQDPPDNPVVVVVDDPVVVVNVVVCVVPPDPPPDPPDDDDDDDDPDPPPPDPPDPDPVVLLVQLQVQCVVLVDHDDSVVSVVLVVWDWDQGPQRWIWGADPVVSHIDIDHPDPPDD

Sequence (160 aa):
DNRTGEGFDLQGDPVAPWTRGNNCPRDEKTDNHGPENRQDPGRLTLPEENLESWLNTLSRGDRRKLRNQIKNQPSGAKTGQNDTTPASDTPVRVGIVVPADTATDTQIARELDALGVQLPDAAIISVRNGARVRLDNGGTAYWDESARHIITEQPVEAGA

Secondary structure (DSSP, 8-state):
-----------S----GGGSTT---------------------PPPPSS-HHHHHHH--HHHHHHHHHHHHT--TT--SS---------------------HHHHHHHHHHHHHTT----HHHHHHHHTT-EEE-TTS-EEEEETTTTEEEEE-------

pLDDT: mean 70.51, std 19.76, range [35.78, 94.81]

Organism: Escherichia coli (NCBI:txid562)